Protein AF-Q9JIE6-F1 (afdb_monomer)

Solvent-accessible surface area (backbone atoms only — not comparable to full-atom values): 8053 Å² total; per-residue (Å²): 119,67,69,60,54,54,53,53,52,50,55,52,50,58,59,68,74,61,70,80,76,48,79,70,36,46,59,74,59,46,49,52,48,34,72,77,43,41,50,57,42,49,52,60,73,36,71,81,65,83,66,86,78,86,75,84,47,76,30,30,34,56,16,50,54,48,40,48,52,66,34,63,47,60,44,94,26,24,62,61,46,39,72,36,71,43,30,46,52,49,52,50,45,40,58,77,34,22,82,86,53,76,85,76,76,77,74,83,71,77,64,76,78,51,67,73,36,66,69,52,41,45,43,51,49,46,46,44,54,50,33,50,56,31,32,75,70,26,53,125

Foldseek 3Di:
DVVVVVVVVVVVVVVVVPQDFQPQFPLVQLLVLCVPPLLCQLCVLLVPPADDADDEDAALRRLLSVLLVLQCCADQQGNCRCVRPSNVSSVVSCVVGPPPDDPPDPPPPCPPNRHRDSVVSSNSSNNSSVSVVRSVVHYD

Nearest PDB structures (foldseek):
  4nn5-assembly1_A  TM=9.977E-01  e=1.583E-16  Mus musculus
  4nn7-assembly1_A  TM=1.005E+00  e=9.986E-16  Mus musculus
  4nn6-assembly1_A  TM=1.002E+00  e=5.210E-14  Mus musculus
  5j12-assembly1_A  TM=8.964E-01  e=1.052E-07  Homo sapiens
  5j13-assembly1_A  TM=9.019E-01  e=4.541E-07  Homo sapiens

Secondary structure (DSSP, 8-state):
-HHHHHHHHHHHHHHHS----GGGS-HHHHHHHIIIIIHHHHHHHHTT---------SSHHHHHHHHHHHHHS-BTTBTT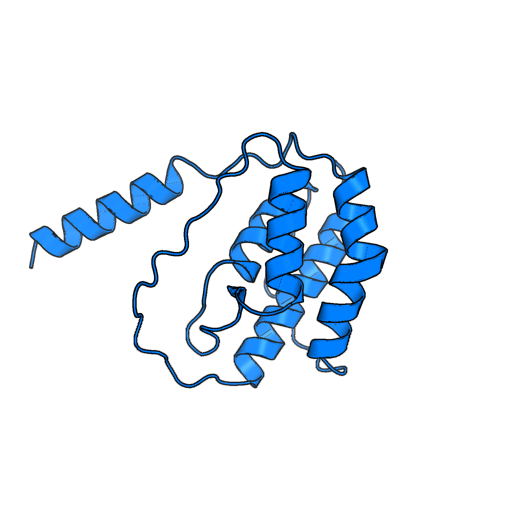GGGSHHHHHHHHHHHHHSTT-----------------HHHHHHHHHHHHHHHHHHHHS--

Mean predicted aligned error: 8.49 Å

Radius of gyration: 15.78 Å; Cα contacts (8 Å, |Δi|>4): 152; chains: 1; bounding box: 29×41×39 Å

Organism: Mus musculus (NCBI:txid10090)

pLDDT: mean 86.44, std 18.29, range [41.75, 98.62]

GO terms:
  GO:0005576 extracellular region (C, IDA)
  GO:0005125 cytokine activity (F, IDA)
  GO:0005515 protein binding (F, IPI)

InterPro domains:
  IPR029189 Thymic stromal lymphopoietin [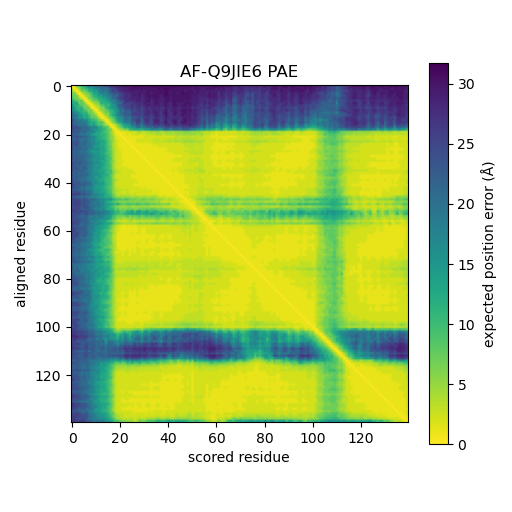PF15216] (20-137)
  IPR029189 Thymic stromal lymphopoietin [PTHR38003] (2-137)
  IPR038329 Thymic stromal lymphopoietin superfamily [G3DSA:1.20.1250.90] (20-140)

Sequence (140 aa):
MVLLRSLFILQVLVRMGLTYNFSNCNFTSITKIYCNIIFHDLTGDLKGAKFEQIEDCESKPACLLKIEYYTLNPIPGCPSLPDKTFARRTREALNDHCPGYPETERNDGTQEMAQEVQNICLNQTSQILRLWYSFMQSPE

Structure (mmCIF, N/CA/C/O backbone):
data_AF-Q9JIE6-F1
#
_entry.id   AF-Q9JIE6-F1
#
loop_
_atom_site.group_PDB
_atom_site.id
_atom_site.type_symbol
_atom_site.label_atom_id
_atom_site.label_alt_id
_atom_site.label_comp_id
_atom_site.label_asym_id
_atom_site.label_entity_id
_atom_site.label_seq_id
_atom_site.pdbx_PDB_ins_code
_atom_site.Cartn_x
_atom_site.Cartn_y
_atom_site.Cartn_z
_atom_site.occupancy
_atom_site.B_iso_or_equiv
_atom_site.auth_seq_id
_atom_site.auth_comp_id
_atom_site.auth_asym_id
_atom_site.auth_atom_id
_atom_site.pdbx_PDB_model_num
ATOM 1 N N . MET A 1 1 ? 1.111 -27.099 22.791 1.00 54.38 1 MET A N 1
ATOM 2 C CA . MET A 1 1 ? 1.263 -25.626 22.693 1.00 54.38 1 MET A CA 1
ATOM 3 C C . MET A 1 1 ? 2.547 -25.176 21.977 1.00 54.38 1 MET A C 1
ATOM 5 O O . MET A 1 1 ? 2.539 -24.106 21.387 1.00 54.38 1 MET A O 1
ATOM 9 N N . VAL A 1 2 ? 3.626 -25.976 21.955 1.00 57.25 2 VAL A N 1
ATOM 10 C CA . VAL A 1 2 ? 4.874 -25.647 21.224 1.00 57.25 2 VAL A CA 1
ATOM 11 C C . VAL A 1 2 ? 4.698 -25.688 19.695 1.00 57.25 2 VAL A C 1
ATOM 13 O O . VAL A 1 2 ? 5.171 -24.788 19.015 1.00 57.25 2 VAL A O 1
ATOM 16 N N . LEU A 1 3 ? 3.934 -26.655 19.169 1.00 55.34 3 LEU A N 1
ATOM 17 C CA . LEU A 1 3 ? 3.692 -26.833 17.724 1.00 55.34 3 LEU A CA 1
ATOM 18 C C . LEU A 1 3 ? 2.981 -25.645 17.047 1.00 55.34 3 LEU A C 1
ATOM 20 O O . LEU A 1 3 ? 3.301 -25.296 15.918 1.00 55.34 3 LEU A O 1
ATOM 24 N N . LEU A 1 4 ? 2.047 -24.988 17.742 1.00 56.25 4 LEU A N 1
ATOM 25 C CA . LEU A 1 4 ? 1.364 -23.793 17.227 1.00 56.25 4 LEU A CA 1
ATOM 26 C C . LEU A 1 4 ? 2.323 -22.602 17.115 1.00 56.25 4 LEU A C 1
ATOM 28 O O . LEU A 1 4 ? 2.260 -21.855 16.147 1.00 56.25 4 LEU A O 1
ATOM 32 N N . ARG A 1 5 ? 3.248 -22.449 18.072 1.00 55.03 5 ARG A N 1
ATOM 33 C CA . ARG A 1 5 ? 4.246 -21.370 18.045 1.00 55.03 5 ARG A CA 1
ATOM 34 C C . ARG A 1 5 ? 5.238 -21.546 16.896 1.00 55.03 5 ARG A C 1
ATOM 36 O O . ARG A 1 5 ? 5.560 -20.563 16.243 1.00 55.03 5 ARG A O 1
ATOM 43 N N . SER A 1 6 ? 5.681 -22.771 16.610 1.00 51.72 6 SER A N 1
ATOM 44 C CA . SER A 1 6 ? 6.569 -23.036 15.471 1.00 51.72 6 SER A CA 1
ATOM 45 C C . SER A 1 6 ? 5.875 -22.844 14.119 1.00 51.72 6 SER A C 1
ATOM 47 O O . SER A 1 6 ? 6.489 -22.287 13.213 1.00 51.72 6 SER A O 1
ATOM 49 N N . LEU A 1 7 ? 4.594 -23.213 13.990 1.00 56.47 7 LEU A N 1
ATOM 50 C CA . LEU A 1 7 ? 3.798 -22.941 12.783 1.00 56.47 7 LEU A CA 1
ATOM 51 C C . LEU A 1 7 ? 3.586 -21.434 12.550 1.00 56.47 7 LEU A C 1
ATOM 53 O O . LEU A 1 7 ? 3.730 -20.969 11.422 1.00 56.47 7 LEU A O 1
ATOM 57 N N . PHE A 1 8 ? 3.320 -20.662 13.610 1.00 54.41 8 PHE A N 1
ATOM 58 C CA . PHE A 1 8 ? 3.205 -19.200 13.533 1.00 54.41 8 PHE A CA 1
ATOM 59 C C . PHE A 1 8 ? 4.514 -18.535 13.090 1.00 54.41 8 PHE A C 1
ATOM 61 O O . PHE A 1 8 ? 4.497 -17.659 12.230 1.00 54.41 8 PHE A O 1
ATOM 68 N N . ILE A 1 9 ? 5.657 -18.973 13.628 1.00 51.50 9 ILE A N 1
ATOM 69 C CA . ILE A 1 9 ? 6.971 -18.440 13.239 1.00 51.50 9 ILE A CA 1
ATOM 70 C C . ILE A 1 9 ? 7.275 -18.763 11.768 1.00 51.50 9 ILE A C 1
ATOM 72 O O . ILE A 1 9 ? 7.778 -17.903 11.047 1.00 51.50 9 ILE A O 1
ATOM 76 N N . LEU A 1 10 ? 6.914 -19.960 11.290 1.00 44.31 10 LEU A N 1
ATOM 77 C CA . LEU A 1 10 ? 7.113 -20.343 9.891 1.00 44.31 10 LEU A CA 1
ATOM 78 C C . LEU A 1 10 ? 6.239 -19.512 8.934 1.00 44.31 10 LEU A C 1
ATOM 80 O O . LEU A 1 10 ? 6.729 -19.057 7.906 1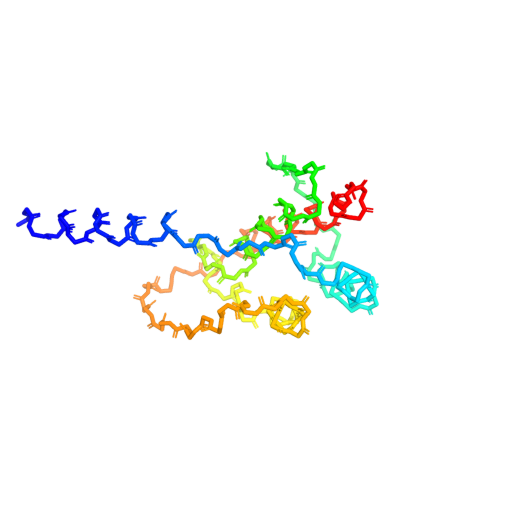.00 44.31 10 LEU A O 1
ATOM 84 N N . GLN A 1 11 ? 4.974 -19.251 9.284 1.00 49.94 11 GLN A N 1
ATOM 85 C CA . GLN A 1 11 ? 4.082 -18.410 8.472 1.00 49.94 11 GLN A CA 1
ATOM 86 C C . GLN A 1 11 ? 4.533 -16.943 8.416 1.00 49.94 11 GLN A C 1
ATOM 88 O O . GLN A 1 11 ? 4.425 -16.312 7.364 1.00 49.94 11 GLN A O 1
ATOM 93 N N . VAL A 1 12 ? 5.080 -16.405 9.512 1.00 49.84 12 VAL A N 1
ATOM 94 C CA . VAL A 1 12 ? 5.664 -15.051 9.536 1.00 49.84 12 VAL A CA 1
ATOM 95 C C . VAL A 1 12 ? 6.933 -14.983 8.676 1.00 49.84 12 VAL A C 1
ATOM 97 O O . VAL A 1 12 ? 7.097 -14.033 7.913 1.00 49.84 12 VAL A O 1
ATOM 100 N N . LEU A 1 13 ? 7.794 -16.006 8.722 1.00 41.75 13 LEU A N 1
ATOM 101 C CA . LEU A 1 13 ? 9.026 -16.055 7.922 1.00 41.75 13 LEU A CA 1
ATOM 102 C C . LEU A 1 13 ? 8.764 -16.234 6.419 1.00 41.75 13 LEU A C 1
ATOM 104 O O . LEU A 1 13 ? 9.436 -15.597 5.611 1.00 41.75 13 LEU A O 1
ATOM 108 N N . VAL A 1 14 ? 7.764 -17.031 6.027 1.00 44.34 14 VAL A N 1
ATOM 109 C CA . VAL A 1 14 ? 7.376 -17.184 4.609 1.00 44.34 14 VAL A CA 1
ATOM 110 C C . VAL A 1 14 ? 6.776 -15.886 4.055 1.00 44.34 14 VAL A C 1
ATOM 112 O O . VAL A 1 14 ? 7.055 -15.529 2.914 1.00 44.34 14 VAL A O 1
ATOM 115 N N . ARG A 1 15 ? 6.027 -15.128 4.871 1.00 48.38 15 ARG A N 1
ATOM 116 C CA . ARG A 1 15 ? 5.521 -13.797 4.487 1.00 48.38 15 ARG A CA 1
ATOM 117 C C . ARG A 1 15 ? 6.621 -12.734 4.394 1.00 48.38 15 ARG A C 1
ATOM 119 O O . ARG A 1 15 ? 6.511 -11.840 3.565 1.00 48.38 15 ARG A O 1
ATOM 126 N N . MET A 1 16 ? 7.682 -12.831 5.199 1.00 45.53 16 MET A N 1
ATOM 127 C CA . MET A 1 16 ? 8.829 -11.910 5.127 1.00 45.53 16 MET A CA 1
ATOM 128 C C . MET A 1 16 ? 9.802 -12.226 3.978 1.00 45.53 16 MET A C 1
ATOM 130 O O . MET A 1 16 ? 10.530 -11.338 3.550 1.00 45.53 16 MET A O 1
ATOM 134 N N . GLY A 1 17 ? 9.822 -13.461 3.466 1.00 44.78 17 GLY A N 1
ATOM 135 C CA . GLY A 1 17 ? 10.750 -13.892 2.411 1.00 44.78 17 GLY A CA 1
ATOM 136 C C . GLY A 1 17 ? 10.305 -13.618 0.970 1.00 44.78 17 GLY A C 1
ATOM 137 O O . GLY A 1 17 ? 11.087 -13.850 0.053 1.00 44.78 17 GLY A O 1
ATOM 138 N N . LEU A 1 18 ? 9.073 -13.149 0.752 1.00 53.91 18 LEU A N 1
ATOM 139 C CA . LEU A 1 18 ? 8.492 -12.923 -0.577 1.00 53.91 18 LEU A CA 1
ATOM 140 C C . LEU A 1 18 ? 7.669 -11.627 -0.614 1.00 53.91 18 LEU A C 1
ATOM 142 O O . LEU A 1 18 ? 6.533 -11.619 -1.087 1.00 53.91 18 LEU A O 1
ATOM 146 N N . THR A 1 19 ? 8.205 -10.515 -0.102 1.00 75.06 19 THR A N 1
ATOM 147 C CA . THR A 1 19 ? 7.595 -9.218 -0.415 1.00 75.06 19 THR A CA 1
ATOM 148 C C . THR A 1 19 ? 7.772 -8.965 -1.908 1.00 75.06 19 THR A C 1
ATOM 150 O O . THR A 1 19 ? 8.891 -8.888 -2.419 1.00 75.06 19 THR A O 1
ATOM 153 N N . TYR A 1 20 ? 6.656 -8.906 -2.632 1.00 88.06 20 TYR A N 1
ATOM 154 C CA . TYR A 1 20 ? 6.667 -8.622 -4.059 1.00 88.06 20 TYR A CA 1
ATOM 155 C C . TYR A 1 20 ? 7.389 -7.292 -4.332 1.00 88.06 20 TYR A C 1
ATOM 157 O O . TYR A 1 20 ? 7.191 -6.305 -3.619 1.00 88.06 20 TYR A O 1
ATOM 165 N N . ASN A 1 21 ? 8.243 -7.264 -5.357 1.00 92.81 21 ASN A N 1
ATOM 166 C CA . ASN A 1 21 ? 8.999 -6.072 -5.718 1.00 92.81 21 ASN A CA 1
ATOM 167 C C . ASN A 1 21 ? 8.208 -5.199 -6.706 1.00 92.81 21 ASN A C 1
ATOM 169 O O . ASN A 1 21 ? 8.104 -5.525 -7.888 1.00 92.81 21 ASN A O 1
ATOM 173 N N . PHE A 1 22 ? 7.733 -4.047 -6.232 1.00 95.81 22 PHE A N 1
ATOM 174 C CA . PHE A 1 22 ? 6.959 -3.087 -7.023 1.00 95.81 22 PHE A CA 1
ATOM 175 C C . PHE A 1 22 ? 7.802 -2.194 -7.953 1.00 95.81 22 PHE A C 1
ATOM 177 O O . PHE A 1 22 ? 7.237 -1.388 -8.688 1.00 95.81 22 PHE A O 1
ATOM 184 N N . SER A 1 23 ? 9.135 -2.313 -7.968 1.00 96.12 23 SER A N 1
ATOM 185 C CA . SER A 1 23 ? 10.005 -1.485 -8.824 1.00 96.12 23 SER A CA 1
ATOM 186 C C . SER A 1 23 ? 9.788 -1.689 -10.325 1.00 96.12 23 SER A C 1
ATOM 188 O O . SER A 1 23 ? 10.127 -0.808 -11.104 1.00 96.12 23 SER A O 1
ATOM 190 N N . ASN A 1 24 ? 9.218 -2.826 -10.734 1.00 95.56 24 ASN A N 1
ATOM 191 C CA . ASN A 1 24 ? 8.951 -3.136 -12.143 1.00 95.56 24 ASN A CA 1
ATOM 192 C C . ASN A 1 24 ? 7.528 -2.760 -12.590 1.00 95.56 24 ASN A C 1
ATOM 194 O O . ASN A 1 24 ? 7.136 -3.085 -13.712 1.00 95.56 24 ASN A O 1
ATOM 198 N N . CYS A 1 25 ? 6.730 -2.131 -11.723 1.00 97.81 25 CYS A N 1
ATOM 199 C CA . CYS A 1 25 ? 5.373 -1.737 -12.073 1.00 97.81 25 CYS A CA 1
ATOM 200 C C . CYS A 1 25 ? 5.356 -0.580 -13.083 1.00 97.81 25 CYS A C 1
ATOM 202 O O . CYS A 1 25 ? 6.193 0.319 -13.057 1.00 97.81 25 CYS A O 1
ATOM 204 N N . ASN A 1 26 ? 4.335 -0.539 -13.937 1.00 98.31 26 ASN A N 1
ATOM 205 C CA . ASN A 1 26 ? 4.071 0.593 -14.816 1.00 98.31 26 ASN A CA 1
ATOM 206 C C . ASN A 1 26 ? 3.373 1.719 -14.033 1.00 98.31 26 ASN A C 1
ATO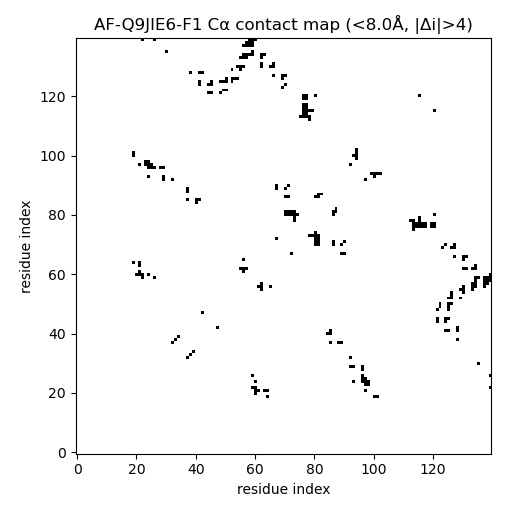M 208 O O . ASN A 1 26 ? 2.142 1.834 -14.027 1.00 98.31 26 ASN A O 1
ATOM 212 N N . PHE A 1 27 ? 4.170 2.568 -13.378 1.00 98.12 27 PHE A N 1
ATOM 213 C CA . PHE A 1 27 ? 3.665 3.657 -12.538 1.00 98.12 27 PHE A CA 1
ATOM 214 C C . PHE A 1 27 ? 2.779 4.641 -13.299 1.00 98.12 27 PHE A C 1
ATOM 216 O O . PHE A 1 27 ? 1.773 5.090 -12.759 1.00 98.12 27 PHE A O 1
ATOM 223 N N . THR A 1 28 ? 3.080 4.922 -14.570 1.00 98.19 28 THR A N 1
ATOM 224 C CA . THR A 1 28 ? 2.261 5.820 -15.400 1.00 98.19 28 THR A CA 1
ATOM 225 C C . THR A 1 28 ? 0.828 5.302 -15.557 1.00 98.19 28 THR A C 1
ATOM 227 O O . THR A 1 28 ? -0.126 6.081 -15.490 1.00 98.19 28 THR A O 1
ATOM 230 N N . SER A 1 29 ? 0.653 3.995 -15.763 1.00 98.38 29 SER A N 1
ATOM 231 C CA . SER A 1 29 ? -0.677 3.396 -15.941 1.00 98.38 29 SER A CA 1
ATOM 232 C C . SER A 1 29 ? -1.434 3.319 -14.615 1.00 98.38 29 SER A C 1
ATOM 234 O O . SER A 1 29 ? -2.590 3.737 -14.547 1.00 98.38 29 SER A O 1
ATOM 236 N N . ILE A 1 30 ? -0.747 2.930 -13.536 1.00 98.50 30 ILE A N 1
ATOM 237 C CA . ILE A 1 30 ? -1.303 2.941 -12.174 1.00 98.50 30 ILE A CA 1
ATOM 238 C C . ILE A 1 30 ? -1.741 4.356 -11.767 1.00 98.50 30 ILE A C 1
ATOM 240 O O . ILE A 1 30 ? -2.853 4.533 -11.275 1.00 98.50 30 ILE A O 1
ATOM 244 N N . THR A 1 31 ? -0.929 5.384 -12.035 1.00 98.50 31 THR A N 1
ATOM 245 C CA . THR A 1 31 ? -1.279 6.792 -11.787 1.00 98.50 31 THR A CA 1
ATOM 246 C C . THR A 1 31 ? -2.563 7.192 -12.512 1.00 98.50 31 THR A C 1
ATOM 248 O O . THR A 1 31 ? -3.429 7.827 -11.912 1.00 98.50 31 THR A O 1
ATOM 251 N N . LYS A 1 32 ? -2.731 6.806 -13.784 1.00 98.44 32 LYS A N 1
ATOM 252 C CA . LYS A 1 32 ? -3.959 7.110 -14.537 1.00 98.44 32 LYS A CA 1
ATOM 253 C C . LYS A 1 32 ? -5.184 6.446 -13.913 1.00 98.44 32 LYS A C 1
ATOM 255 O O . LYS A 1 32 ? -6.218 7.103 -13.803 1.00 98.44 32 LYS A O 1
ATOM 260 N N . ILE A 1 33 ? -5.080 5.185 -13.494 1.00 98.56 33 ILE A N 1
ATOM 261 C CA . ILE A 1 33 ? -6.182 4.477 -12.824 1.00 98.56 33 ILE A CA 1
ATOM 262 C C . ILE A 1 33 ? -6.501 5.137 -11.481 1.00 98.56 33 ILE A C 1
ATOM 264 O O . ILE A 1 33 ? -7.670 5.382 -11.175 1.00 98.56 33 ILE A O 1
ATOM 268 N N . TYR A 1 34 ? -5.475 5.487 -10.704 1.00 98.62 34 TYR A N 1
ATOM 269 C CA . TYR A 1 34 ? -5.661 6.173 -9.435 1.00 98.62 34 TYR A CA 1
ATOM 270 C C . TYR A 1 34 ? -6.411 7.496 -9.610 1.00 98.62 34 TYR A C 1
ATOM 272 O O . TYR A 1 34 ? -7.479 7.673 -9.025 1.00 98.62 34 TYR A O 1
ATOM 280 N N . CYS A 1 35 ? -5.895 8.397 -10.45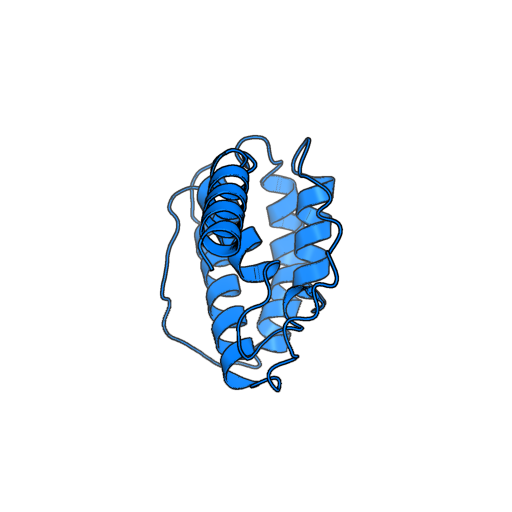1 1.00 98.38 35 CYS A N 1
ATOM 281 C CA . CYS A 1 35 ? -6.456 9.735 -10.620 1.00 98.38 35 CYS A CA 1
ATOM 282 C C . CYS A 1 35 ? -7.891 9.723 -11.158 1.00 98.38 35 CYS A C 1
ATOM 284 O O . CYS A 1 35 ? -8.692 10.550 -10.736 1.00 98.38 35 CYS A O 1
ATOM 286 N N . ASN A 1 36 ? -8.213 8.813 -12.083 1.00 98.19 36 ASN A N 1
ATOM 287 C CA . ASN A 1 36 ? -9.518 8.805 -12.748 1.00 98.19 36 ASN A CA 1
ATOM 288 C C . ASN A 1 36 ? -10.568 7.936 -12.042 1.00 98.19 36 ASN A C 1
ATOM 290 O O . ASN A 1 36 ? -11.753 8.080 -12.335 1.00 98.19 36 ASN A O 1
ATOM 294 N N . ILE A 1 37 ? -10.163 7.008 -11.167 1.00 98.31 37 ILE A N 1
ATOM 295 C CA . ILE A 1 37 ? -11.073 6.000 -10.605 1.00 98.31 37 ILE A CA 1
ATOM 296 C C . ILE A 1 37 ? -10.896 5.877 -9.088 1.00 98.31 37 ILE A C 1
ATOM 298 O O . ILE A 1 37 ? -11.778 6.291 -8.336 1.00 98.31 37 ILE A O 1
ATOM 302 N N . ILE A 1 38 ? -9.764 5.337 -8.622 1.00 98.62 38 ILE A N 1
ATOM 303 C CA . ILE A 1 38 ? -9.580 4.957 -7.204 1.00 98.62 38 ILE A CA 1
ATOM 304 C C . ILE A 1 38 ? -9.669 6.182 -6.279 1.00 98.62 38 ILE A C 1
ATOM 306 O O . ILE A 1 38 ? -10.244 6.099 -5.195 1.00 98.62 38 ILE A O 1
ATOM 310 N N . PHE A 1 39 ? -9.163 7.339 -6.715 1.00 98.50 39 PHE A N 1
ATOM 311 C CA . PHE A 1 39 ? -9.269 8.600 -5.978 1.00 98.50 39 PHE A CA 1
ATOM 312 C C . PHE A 1 39 ? -10.726 8.975 -5.659 1.00 98.50 39 PHE A C 1
ATOM 314 O O . PHE A 1 39 ? -11.043 9.384 -4.537 1.00 98.50 39 PHE A O 1
ATOM 321 N N . HIS A 1 40 ? -11.628 8.816 -6.630 1.00 98.31 40 HIS A N 1
ATOM 322 C CA . HIS A 1 40 ? -13.039 9.151 -6.457 1.00 98.31 40 HIS A CA 1
ATOM 323 C C . HIS A 1 40 ? -13.752 8.173 -5.524 1.00 98.31 40 HIS A C 1
ATOM 325 O O . HIS A 1 40 ? -14.570 8.606 -4.715 1.00 98.31 40 HIS A O 1
ATOM 331 N N . ASP A 1 41 ? -13.396 6.887 -5.563 1.00 98.38 41 ASP A N 1
ATOM 332 C CA . ASP A 1 41 ? -13.937 5.908 -4.617 1.00 98.38 41 ASP A CA 1
ATOM 333 C C . ASP A 1 41 ? -13.494 6.213 -3.179 1.00 98.38 41 ASP A C 1
ATOM 335 O O . ASP A 1 41 ? -14.326 6.285 -2.279 1.00 98.38 41 ASP A O 1
ATOM 339 N N . LEU A 1 42 ? -12.194 6.456 -2.961 1.00 98.50 42 LEU A N 1
ATOM 340 C CA . LEU A 1 42 ? -11.643 6.751 -1.632 1.00 98.50 42 LEU A CA 1
ATOM 341 C C . LEU A 1 42 ? -12.264 8.015 -1.026 1.00 98.50 42 LEU A C 1
ATOM 343 O O . LEU A 1 42 ? -12.658 8.035 0.141 1.00 98.50 42 LEU A O 1
ATOM 347 N N . THR A 1 43 ? -12.358 9.088 -1.813 1.00 97.88 43 THR A N 1
ATOM 348 C CA . THR A 1 43 ? -12.956 10.350 -1.351 1.00 97.88 43 THR A CA 1
ATOM 349 C C . THR A 1 43 ? -14.468 10.231 -1.145 1.00 97.88 43 THR A C 1
ATOM 351 O O . THR A 1 43 ? -14.995 10.803 -0.185 1.00 97.88 43 THR A O 1
ATOM 354 N N . GLY A 1 44 ? -15.151 9.450 -1.987 1.00 97.88 44 GLY A N 1
ATOM 355 C CA . GLY A 1 44 ? -16.566 9.112 -1.850 1.00 97.88 44 GLY A CA 1
ATOM 356 C C . GLY A 1 44 ? -16.874 8.321 -0.577 1.00 97.88 44 GLY A C 1
ATOM 357 O O . GLY A 1 44 ? -17.830 8.654 0.125 1.00 97.88 44 GLY A O 1
ATOM 358 N N . ASP A 1 45 ? -16.036 7.341 -0.234 1.00 96.88 45 ASP A N 1
ATOM 359 C CA . ASP A 1 45 ? -16.164 6.545 0.992 1.00 96.88 45 ASP A CA 1
ATOM 360 C C . ASP A 1 45 ? -15.892 7.383 2.248 1.00 96.88 45 ASP A C 1
ATOM 362 O O . ASP A 1 45 ? -16.601 7.259 3.250 1.00 96.88 45 ASP A O 1
ATOM 366 N N . LEU A 1 46 ? -14.902 8.282 2.192 1.00 97.75 46 LEU A N 1
ATOM 367 C CA . LEU A 1 46 ? -14.542 9.136 3.325 1.00 97.75 46 LEU A CA 1
ATOM 368 C C . LEU A 1 46 ? -15.594 10.198 3.646 1.00 97.75 46 LEU A C 1
ATOM 370 O O . LEU A 1 46 ? -15.698 10.601 4.804 1.00 97.75 46 LEU A O 1
ATOM 374 N N . LYS A 1 47 ? -16.350 10.694 2.656 1.00 96.50 47 LYS A N 1
ATOM 375 C CA . LYS A 1 47 ? -17.366 11.758 2.832 1.00 96.50 47 LYS A CA 1
ATOM 376 C C . LYS A 1 47 ? -16.862 12.967 3.640 1.00 96.50 47 LYS A C 1
ATOM 378 O O . LYS A 1 47 ? -17.603 13.574 4.408 1.00 96.50 47 LYS A O 1
ATOM 383 N N . GLY A 1 48 ? -15.583 13.308 3.485 1.00 94.12 48 GLY A N 1
ATOM 384 C CA . GLY A 1 48 ? -14.935 14.416 4.193 1.00 94.12 48 GLY A CA 1
ATOM 385 C C . GLY A 1 48 ? -14.416 14.101 5.602 1.00 94.12 48 GLY A C 1
ATOM 386 O O . GLY A 1 48 ? -13.844 14.997 6.225 1.00 94.12 48 GLY A O 1
ATOM 387 N N . ALA A 1 49 ? -14.556 12.867 6.100 1.00 95.75 49 ALA A N 1
ATOM 388 C CA . ALA A 1 49 ? -13.909 12.431 7.335 1.00 95.75 49 ALA A CA 1
ATOM 389 C C . ALA A 1 49 ? -12.379 12.557 7.218 1.00 95.75 49 ALA A C 1
ATOM 391 O O . ALA A 1 49 ? -11.792 12.246 6.180 1.00 95.75 49 ALA A O 1
ATOM 392 N N . LYS A 1 50 ? -11.731 13.032 8.287 1.00 90.81 50 LYS A N 1
ATOM 393 C CA . LYS A 1 50 ? -10.284 13.271 8.336 1.00 90.81 50 LYS A CA 1
ATOM 394 C C . LYS A 1 50 ? -9.684 12.603 9.562 1.00 90.81 50 LYS A C 1
ATOM 396 O O . LYS A 1 50 ? -10.222 12.731 10.656 1.00 90.81 50 LYS A O 1
ATOM 401 N N . PHE A 1 51 ? -8.539 11.965 9.357 1.00 96.38 51 PHE A N 1
ATOM 402 C CA . PHE A 1 51 ? -7.747 11.315 10.395 1.00 96.38 51 PHE A CA 1
ATOM 403 C C . PHE A 1 51 ? -6.291 11.783 10.291 1.00 96.38 51 PHE A C 1
ATOM 405 O O . PHE A 1 51 ? -5.868 12.297 9.249 1.00 96.38 51 PHE A O 1
ATOM 412 N N . GLU A 1 52 ? -5.529 11.661 11.374 1.00 96.31 52 GLU A N 1
ATOM 413 C CA . GLU A 1 52 ? -4.086 11.921 11.356 1.00 96.31 52 GLU A CA 1
ATOM 414 C C . GLU A 1 52 ? -3.361 10.818 10.577 1.00 96.31 52 GLU A C 1
ATOM 416 O O . GLU A 1 52 ? -3.769 9.659 10.626 1.00 96.31 52 GLU A O 1
ATOM 421 N N . GLN A 1 53 ? -2.314 11.176 9.826 1.00 96.00 53 GLN A N 1
ATOM 422 C CA . GLN A 1 53 ? -1.537 10.187 9.074 1.00 96.00 53 GLN A CA 1
ATOM 423 C C . GLN A 1 53 ? -0.545 9.508 10.003 1.00 96.00 53 GLN A C 1
ATOM 425 O O . GLN A 1 53 ? 0.152 10.189 10.749 1.00 96.00 53 GLN A O 1
ATOM 430 N N . ILE A 1 54 ? -0.462 8.186 9.910 1.00 93.88 54 ILE A N 1
ATOM 431 C CA . ILE A 1 54 ? 0.451 7.378 10.719 1.00 93.88 54 ILE A CA 1
ATOM 432 C C . ILE A 1 54 ? 1.787 7.187 9.996 1.00 93.88 54 ILE A C 1
ATOM 434 O O . ILE A 1 54 ? 2.843 7.315 10.609 1.00 93.88 54 ILE A O 1
ATOM 438 N N . GLU A 1 55 ? 1.751 6.891 8.696 1.00 92.88 55 GLU A N 1
ATOM 439 C CA . GLU A 1 55 ? 2.942 6.550 7.912 1.00 92.88 55 GLU A CA 1
ATOM 440 C C . GLU A 1 55 ? 3.048 7.343 6.609 1.00 92.88 55 GLU A C 1
ATOM 442 O O . GLU A 1 55 ? 2.042 7.665 5.985 1.00 92.88 55 GLU A O 1
ATOM 447 N N . ASP A 1 56 ? 4.275 7.571 6.151 1.00 94.00 56 ASP A N 1
ATOM 448 C CA . ASP A 1 56 ? 4.574 8.109 4.820 1.00 94.00 56 ASP A CA 1
ATOM 449 C C . ASP A 1 56 ? 5.444 7.120 4.016 1.00 94.00 56 ASP A C 1
ATOM 451 O O . ASP A 1 56 ? 5.847 6.068 4.530 1.00 94.00 56 ASP A O 1
ATOM 455 N N . CYS A 1 57 ? 5.722 7.421 2.751 1.00 96.06 57 CYS A N 1
ATOM 456 C CA . CYS A 1 57 ? 6.584 6.641 1.867 1.00 96.06 57 CYS A CA 1
ATOM 457 C C . CYS A 1 57 ? 7.353 7.553 0.897 1.00 96.06 57 CYS A C 1
ATOM 459 O O . CYS A 1 57 ? 6.844 8.568 0.434 1.00 96.06 57 CYS A O 1
ATOM 461 N N . GLU A 1 58 ? 8.599 7.185 0.590 1.00 95.06 58 GLU A N 1
ATOM 462 C CA . GLU A 1 58 ? 9.553 8.088 -0.079 1.00 95.06 58 GLU A CA 1
ATOM 463 C C . GLU A 1 58 ? 9.827 7.741 -1.551 1.00 95.06 58 GLU A C 1
ATOM 465 O O . GLU A 1 58 ? 10.405 8.548 -2.271 1.00 95.06 58 GLU A O 1
ATOM 470 N N . SER A 1 59 ? 9.401 6.569 -2.028 1.00 97.50 59 SER A N 1
ATOM 471 C CA . SER A 1 59 ? 9.544 6.134 -3.425 1.00 97.50 59 SER A CA 1
ATOM 472 C C . SER A 1 59 ? 8.265 5.462 -3.913 1.00 97.50 59 SER A C 1
ATOM 474 O O . SER A 1 59 ?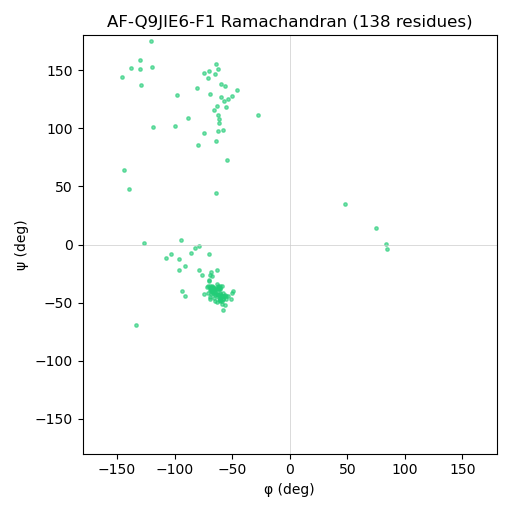 7.538 4.857 -3.118 1.00 97.50 59 SER A O 1
ATOM 476 N N . LYS A 1 60 ? 7.981 5.519 -5.220 1.00 97.88 60 LYS A N 1
ATOM 477 C CA . LYS A 1 60 ? 6.792 4.866 -5.792 1.00 97.88 60 LYS A CA 1
ATOM 478 C C . LYS A 1 60 ? 6.687 3.373 -5.451 1.00 97.88 60 LYS A C 1
ATOM 480 O O . LYS A 1 60 ? 5.601 2.965 -5.032 1.00 97.88 60 LYS A O 1
ATOM 485 N N . PRO A 1 61 ? 7.763 2.562 -5.526 1.00 97.31 61 PRO A N 1
ATOM 486 C CA . PRO A 1 61 ? 7.705 1.159 -5.118 1.00 97.31 61 PRO A CA 1
ATOM 487 C C . PRO A 1 61 ? 7.361 0.988 -3.633 1.00 97.31 61 PRO A C 1
ATOM 489 O O . PRO A 1 61 ? 6.523 0.158 -3.282 1.00 97.31 61 PRO A O 1
ATOM 492 N N . ALA A 1 62 ? 7.975 1.792 -2.755 1.00 96.56 62 ALA A N 1
ATOM 493 C CA . ALA A 1 62 ? 7.719 1.725 -1.317 1.00 96.56 62 ALA A CA 1
ATOM 494 C C . ALA A 1 62 ? 6.282 2.146 -0.979 1.00 96.56 62 ALA A C 1
ATOM 496 O O . ALA A 1 62 ? 5.647 1.551 -0.108 1.00 96.56 62 ALA A O 1
ATOM 497 N N . CYS A 1 63 ? 5.750 3.139 -1.692 1.00 97.88 63 CYS A N 1
ATOM 498 C CA . CYS A 1 63 ? 4.363 3.547 -1.552 1.00 97.88 63 CYS A CA 1
ATOM 499 C C . CYS A 1 63 ? 3.394 2.458 -2.002 1.00 97.88 63 CYS A C 1
ATOM 501 O O . CYS A 1 63 ? 2.456 2.168 -1.264 1.00 97.88 63 CYS A O 1
ATOM 503 N N . LEU A 1 64 ? 3.621 1.815 -3.155 1.00 97.38 64 LEU A N 1
ATOM 504 C CA . LEU A 1 64 ? 2.762 0.715 -3.605 1.00 97.38 64 LEU A CA 1
ATOM 505 C C . LEU A 1 64 ? 2.776 -0.463 -2.631 1.00 97.38 64 LEU A C 1
ATOM 507 O O . LEU A 1 64 ? 1.713 -1.007 -2.353 1.00 97.38 64 LEU A O 1
ATOM 511 N N . LEU A 1 65 ? 3.930 -0.791 -2.042 1.00 95.31 65 LEU A N 1
ATOM 512 C CA . LEU A 1 65 ? 4.016 -1.814 -0.999 1.00 95.31 65 LEU A CA 1
ATOM 513 C C . LEU A 1 65 ? 3.114 -1.483 0.198 1.00 95.31 65 LEU A C 1
ATOM 515 O O . LEU A 1 65 ? 2.361 -2.340 0.659 1.00 95.31 65 LEU A O 1
ATOM 519 N N . LYS A 1 66 ? 3.150 -0.239 0.695 1.00 96.56 66 LYS A N 1
ATOM 520 C CA . LYS A 1 66 ? 2.281 0.177 1.807 1.00 96.56 66 LYS A CA 1
ATOM 521 C C . LYS A 1 66 ? 0.812 0.237 1.393 1.00 96.56 66 LYS A C 1
ATOM 523 O O . LYS A 1 66 ? -0.038 -0.224 2.145 1.00 96.56 66 LYS A O 1
ATOM 528 N N . ILE A 1 67 ? 0.498 0.769 0.212 1.00 97.75 67 ILE A N 1
ATOM 529 C CA . ILE A 1 67 ? -0.874 0.833 -0.312 1.00 97.75 67 ILE A CA 1
ATOM 530 C C . ILE A 1 67 ? -1.466 -0.569 -0.413 1.00 97.75 67 ILE A C 1
ATOM 532 O O . ILE A 1 67 ? -2.575 -0.785 0.069 1.00 97.75 67 ILE A O 1
ATOM 536 N N . GLU A 1 68 ? -0.735 -1.515 -0.997 1.00 96.06 68 GLU A N 1
ATOM 537 C CA . GLU A 1 68 ? -1.145 -2.912 -1.112 1.00 96.06 68 GLU A CA 1
ATOM 538 C C . GLU A 1 68 ? -1.441 -3.498 0.268 1.00 96.06 68 GLU A C 1
ATOM 540 O O . GLU A 1 68 ? -2.562 -3.953 0.515 1.00 96.06 68 GLU A O 1
ATOM 545 N N . TYR A 1 69 ? -0.497 -3.351 1.202 1.00 94.69 69 TYR A N 1
ATOM 546 C CA . TYR A 1 69 ? -0.636 -3.896 2.544 1.00 94.69 69 TYR A CA 1
ATOM 547 C C . TYR A 1 69 ? -1.856 -3.321 3.272 1.00 94.69 69 TYR A C 1
ATOM 549 O O . TYR A 1 69 ? -2.668 -4.077 3.810 1.00 94.69 69 TYR A O 1
ATOM 557 N N . TYR A 1 70 ? -2.010 -1.994 3.255 1.00 96.25 70 TYR A N 1
ATOM 558 C CA . TYR A 1 70 ? -3.097 -1.288 3.932 1.00 96.25 70 TYR A CA 1
ATOM 559 C C . TYR A 1 70 ? -4.465 -1.538 3.292 1.00 96.25 70 TYR A C 1
ATOM 561 O O . TYR A 1 70 ? -5.472 -1.412 3.985 1.00 96.25 70 TYR A O 1
ATOM 569 N N . THR A 1 71 ? -4.511 -1.859 1.996 1.00 97.06 71 THR A N 1
ATOM 570 C CA . THR A 1 71 ? -5.753 -2.006 1.224 1.00 97.06 71 THR A CA 1
ATOM 571 C C . THR A 1 71 ? -6.251 -3.448 1.185 1.00 97.06 71 THR A C 1
ATOM 573 O O . THR A 1 71 ? -7.457 -3.683 1.255 1.00 97.06 71 THR A O 1
ATOM 576 N N . LEU A 1 72 ? -5.343 -4.417 1.040 1.00 94.69 72 LEU A N 1
ATOM 577 C CA . LEU A 1 72 ? -5.695 -5.802 0.721 1.00 94.69 72 LEU A CA 1
ATOM 578 C C . LEU A 1 72 ? -5.625 -6.754 1.915 1.00 94.69 72 LEU A C 1
ATOM 580 O O . LEU A 1 72 ? -6.107 -7.881 1.807 1.00 94.69 72 LEU A O 1
ATOM 584 N N . ASN A 1 73 ? -5.110 -6.305 3.062 1.00 91.38 73 ASN A N 1
ATOM 585 C CA . ASN A 1 73 ? -5.176 -7.072 4.301 1.00 91.38 73 ASN A CA 1
ATOM 586 C C . ASN A 1 73 ? -6.352 -6.591 5.168 1.00 91.38 73 ASN A C 1
ATOM 588 O O . ASN A 1 73 ? -6.464 -5.393 5.439 1.00 91.38 73 ASN A O 1
ATOM 592 N N . PRO A 1 74 ? -7.230 -7.500 5.631 1.00 91.75 74 PRO A N 1
ATOM 593 C CA . PRO A 1 74 ? -8.265 -7.139 6.588 1.00 91.75 74 PRO A CA 1
ATOM 594 C C . PRO A 1 74 ? -7.630 -6.712 7.917 1.00 91.75 74 PRO A C 1
ATOM 596 O O . PRO A 1 74 ? -6.601 -7.249 8.333 1.00 91.75 74 PRO A O 1
ATOM 599 N N . ILE A 1 75 ? -8.273 -5.770 8.607 1.00 91.06 75 ILE A N 1
ATOM 600 C CA . ILE A 1 75 ? -7.847 -5.301 9.932 1.00 91.06 75 ILE A CA 1
ATOM 601 C C . ILE A 1 75 ? -8.944 -5.555 10.976 1.00 91.06 75 ILE A C 1
ATOM 603 O O . ILE A 1 75 ? -10.131 -5.563 10.625 1.00 91.06 75 ILE A O 1
ATOM 607 N N . PRO A 1 76 ? -8.599 -5.719 12.268 1.00 90.88 76 PRO A N 1
ATOM 608 C CA . PRO A 1 76 ? -9.593 -5.789 13.335 1.00 90.88 76 PRO A CA 1
ATOM 609 C C . PRO A 1 76 ? -10.533 -4.576 13.304 1.00 90.88 76 PRO A C 1
ATOM 611 O O . PRO A 1 76 ? -10.082 -3.434 13.322 1.00 90.88 76 PRO A O 1
ATOM 614 N N . GLY A 1 77 ? -11.842 -4.827 13.236 1.00 92.38 77 GLY A N 1
ATOM 615 C CA . GLY A 1 77 ? -12.869 -3.786 13.124 1.00 92.38 77 GLY A CA 1
ATOM 616 C C . GLY A 1 77 ? -13.153 -3.289 11.702 1.00 92.38 77 GLY A C 1
ATOM 617 O O . GLY A 1 77 ? -14.081 -2.507 11.526 1.00 92.38 77 GLY A O 1
ATOM 618 N N . CYS A 1 78 ? -12.423 -3.749 10.681 1.00 94.25 78 CYS A N 1
ATOM 619 C CA . CYS A 1 78 ? -12.783 -3.542 9.275 1.00 94.25 78 CYS A CA 1
ATOM 620 C C . CYS A 1 78 ? -12.426 -4.769 8.405 1.00 94.25 78 CYS A C 1
ATOM 622 O O . CYS A 1 78 ? -11.574 -4.679 7.516 1.00 94.25 78 CYS A O 1
ATOM 624 N N . PRO A 1 79 ? -13.051 -5.939 8.643 1.00 92.31 79 PRO A N 1
ATOM 625 C CA . PRO A 1 79 ? -12.725 -7.165 7.909 1.00 92.31 79 PRO A CA 1
ATOM 626 C C . PRO A 1 79 ? -13.127 -7.112 6.425 1.00 92.31 79 PRO A C 1
ATOM 628 O O . PRO A 1 79 ? -12.545 -7.821 5.609 1.00 92.31 79 PRO A O 1
ATOM 631 N N . SER A 1 80 ? -14.095 -6.263 6.060 1.00 93.62 80 SER A N 1
ATOM 632 C CA . SER A 1 80 ? -14.585 -6.100 4.683 1.00 93.62 80 SER A CA 1
ATOM 633 C C . SER A 1 80 ? -13.723 -5.174 3.816 1.00 93.62 80 SER A C 1
ATOM 635 O O . SER A 1 80 ? -14.026 -4.986 2.638 1.00 93.62 80 SER A O 1
ATOM 637 N N . LEU A 1 81 ? -12.664 -4.563 4.366 1.00 94.75 81 LEU A N 1
ATOM 638 C CA . LEU A 1 81 ? -11.843 -3.581 3.648 1.00 94.75 81 LEU A CA 1
ATOM 639 C C . LEU A 1 81 ? -11.365 -4.078 2.267 1.00 94.75 81 LEU A C 1
ATOM 641 O O . LEU A 1 81 ? -11.586 -3.351 1.297 1.00 94.75 81 LEU A O 1
ATOM 645 N N . PRO A 1 82 ? -10.825 -5.310 2.117 1.00 94.81 82 PRO A N 1
ATOM 646 C CA . PRO A 1 82 ? -10.336 -5.800 0.822 1.00 94.81 82 PRO A CA 1
ATOM 647 C C . PRO A 1 82 ? -11.442 -6.084 -0.211 1.00 94.81 82 PRO A C 1
ATOM 649 O O . PRO A 1 82 ? -11.130 -6.378 -1.373 1.00 94.81 82 PRO A O 1
ATOM 652 N N . ASP A 1 83 ? -12.712 -6.032 0.211 1.00 94.44 83 ASP A N 1
ATOM 653 C CA . ASP A 1 83 ? -13.905 -6.213 -0.626 1.00 94.44 83 ASP A CA 1
ATOM 654 C C . ASP A 1 83 ? -14.511 -4.891 -1.103 1.00 94.44 83 ASP A C 1
ATOM 656 O O . ASP A 1 83 ? -15.355 -4.900 -2.004 1.00 94.44 83 ASP A O 1
ATOM 660 N N . LYS A 1 84 ? -14.086 -3.752 -0.536 1.00 96.44 84 LYS A N 1
ATOM 661 C CA . LYS A 1 84 ? -14.551 -2.429 -0.967 1.00 96.44 84 LYS A CA 1
ATOM 662 C C . LYS A 1 84 ? -14.148 -2.163 -2.421 1.00 96.44 84 LYS A C 1
ATOM 664 O O . LYS A 1 84 ? -13.131 -2.660 -2.910 1.00 96.44 84 LYS A O 1
ATOM 669 N N . THR A 1 85 ? -14.939 -1.350 -3.121 1.00 97.69 85 THR A N 1
ATOM 670 C CA . THR A 1 85 ? -14.756 -1.065 -4.555 1.00 97.69 85 THR A CA 1
ATOM 671 C C . THR A 1 85 ? -13.356 -0.541 -4.873 1.00 97.69 85 THR A C 1
ATOM 673 O O . THR A 1 85 ? -12.706 -1.069 -5.776 1.00 97.69 85 THR A O 1
ATOM 676 N N . PHE A 1 86 ? -12.855 0.425 -4.091 1.00 98.25 86 PHE A N 1
ATOM 677 C CA . PHE A 1 86 ? -11.502 0.955 -4.278 1.00 98.25 86 PHE A CA 1
ATOM 678 C C . PHE A 1 86 ? -10.435 -0.130 -4.088 1.00 98.25 86 PHE A C 1
ATOM 680 O O . PHE A 1 86 ? -9.450 -0.148 -4.814 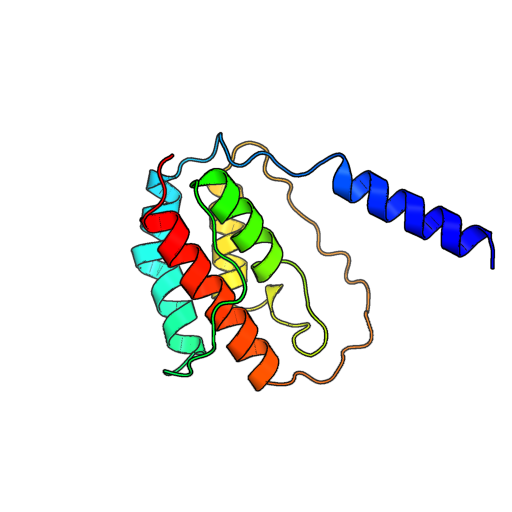1.00 98.25 86 PHE A O 1
ATOM 687 N N . ALA A 1 87 ? -10.633 -1.063 -3.150 1.00 97.75 87 ALA A N 1
ATOM 688 C CA . ALA A 1 87 ? -9.668 -2.115 -2.854 1.00 97.75 87 ALA A CA 1
ATOM 689 C C . ALA A 1 87 ? -9.596 -3.152 -3.978 1.00 97.75 87 ALA A C 1
ATOM 691 O O . ALA A 1 87 ? -8.508 -3.547 -4.395 1.00 97.75 87 ALA A O 1
ATOM 692 N N . ARG A 1 88 ? -10.752 -3.536 -4.531 1.00 96.94 88 ARG A N 1
ATOM 693 C CA . ARG A 1 88 ? -10.829 -4.404 -5.714 1.00 96.94 88 ARG A CA 1
ATOM 694 C C . ARG A 1 88 ? -10.145 -3.776 -6.927 1.00 96.94 88 ARG A C 1
ATOM 696 O O . ARG A 1 88 ? -9.360 -4.453 -7.579 1.00 96.94 88 ARG A O 1
ATOM 703 N N . ARG A 1 89 ? -10.381 -2.485 -7.171 1.00 97.94 89 ARG A N 1
ATOM 704 C CA . ARG A 1 89 ? -9.747 -1.731 -8.265 1.00 97.94 89 ARG A CA 1
ATOM 705 C C . ARG A 1 89 ? -8.247 -1.542 -8.061 1.00 97.94 89 ARG A C 1
ATOM 707 O O . ARG A 1 89 ? -7.496 -1.623 -9.024 1.00 97.94 89 ARG A O 1
ATOM 714 N N . THR A 1 90 ? -7.793 -1.346 -6.822 1.00 97.81 90 THR A N 1
ATOM 715 C CA . THR A 1 90 ? -6.360 -1.360 -6.496 1.00 97.81 90 THR A CA 1
ATOM 716 C C . THR A 1 90 ? -5.745 -2.716 -6.833 1.00 97.81 90 THR A C 1
ATOM 718 O O . THR A 1 90 ? -4.724 -2.754 -7.507 1.00 97.81 90 THR A O 1
ATOM 721 N N . ARG A 1 91 ? -6.372 -3.830 -6.424 1.00 96.25 91 ARG A N 1
ATOM 722 C CA . ARG A 1 91 ? -5.890 -5.186 -6.745 1.00 96.25 91 ARG A CA 1
ATOM 723 C C . ARG A 1 91 ? -5.787 -5.412 -8.255 1.00 96.25 91 ARG A C 1
ATOM 725 O O . ARG A 1 91 ? -4.764 -5.891 -8.723 1.00 96.25 91 ARG A O 1
ATOM 732 N N . GLU A 1 92 ? -6.826 -5.041 -8.998 1.00 96.75 92 GLU A N 1
ATOM 733 C CA . GLU A 1 92 ? -6.868 -5.139 -10.463 1.00 96.75 92 GLU A CA 1
ATOM 734 C C . GLU A 1 92 ? -5.754 -4.305 -11.116 1.00 96.75 92 GLU A C 1
ATOM 736 O O . GLU A 1 92 ? -4.980 -4.830 -11.908 1.00 96.75 92 GLU A O 1
ATOM 741 N N . ALA A 1 93 ? -5.570 -3.051 -10.689 1.00 97.81 93 ALA A N 1
ATOM 742 C CA . ALA A 1 93 ? -4.497 -2.194 -11.193 1.00 97.81 93 ALA A CA 1
ATOM 743 C C . ALA A 1 93 ? -3.093 -2.764 -10.926 1.00 97.81 93 ALA A C 1
ATOM 745 O O . ALA A 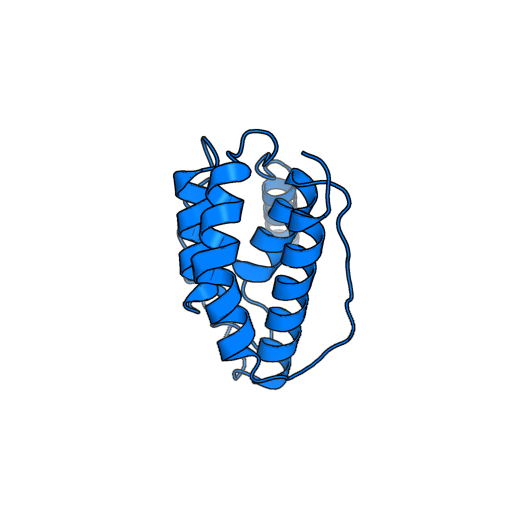1 93 ? -2.203 -2.611 -11.761 1.00 97.81 93 ALA A O 1
ATOM 746 N N . LEU A 1 94 ? -2.879 -3.405 -9.770 1.00 97.06 94 LEU A N 1
ATOM 747 C CA . LEU A 1 94 ? -1.616 -4.079 -9.462 1.00 97.06 94 LEU A CA 1
ATOM 748 C C . LEU A 1 94 ? -1.431 -5.327 -10.336 1.00 97.06 94 LEU A C 1
ATOM 750 O O . LEU A 1 94 ? -0.378 -5.464 -10.949 1.00 97.06 94 LEU A O 1
ATOM 754 N N . ASN A 1 95 ? -2.445 -6.186 -10.470 1.00 95.44 95 ASN A N 1
ATOM 755 C CA . ASN A 1 95 ? -2.395 -7.357 -11.357 1.00 95.44 95 ASN A CA 1
ATOM 756 C C . ASN A 1 95 ? -2.052 -6.969 -12.810 1.00 95.44 95 ASN A C 1
ATOM 758 O O . ASN A 1 95 ? -1.192 -7.593 -13.430 1.00 95.44 95 ASN A O 1
ATOM 762 N N . ASP A 1 96 ? -2.673 -5.910 -13.333 1.00 97.25 96 ASP A N 1
ATOM 763 C CA . ASP A 1 96 ? -2.525 -5.500 -14.735 1.00 97.25 96 ASP A CA 1
ATOM 764 C C . ASP A 1 96 ? -1.198 -4.788 -15.034 1.00 97.25 96 ASP A C 1
ATOM 766 O O . ASP A 1 96 ? -0.739 -4.751 -16.183 1.00 97.25 96 ASP A O 1
ATOM 770 N N . HIS A 1 97 ? -0.592 -4.150 -14.030 1.00 97.94 97 HIS A N 1
ATOM 771 C CA . HIS A 1 97 ? 0.529 -3.229 -14.237 1.00 97.94 97 HIS A CA 1
ATOM 772 C C . HIS A 1 97 ? 1.769 -3.531 -13.408 1.00 97.94 97 HIS A C 1
ATOM 774 O O . HIS A 1 97 ? 2.756 -2.810 -13.545 1.00 97.94 97 HIS A O 1
ATOM 780 N N . CYS A 1 98 ? 1.768 -4.590 -12.607 1.00 96.81 98 CYS A N 1
ATOM 781 C CA . CYS A 1 98 ? 2.932 -5.070 -11.878 1.00 96.81 98 CYS A CA 1
ATOM 782 C C . CYS A 1 98 ? 3.276 -6.499 -12.337 1.00 96.81 98 CYS A C 1
ATOM 784 O O . CYS A 1 98 ? 2.631 -7.463 -11.920 1.00 96.81 98 CYS A O 1
ATOM 786 N N . PRO A 1 99 ? 4.294 -6.674 -13.202 1.00 95.62 99 PRO A N 1
ATOM 787 C CA . PRO A 1 99 ? 4.647 -7.982 -13.747 1.00 95.62 99 PRO A CA 1
ATOM 788 C C . PRO A 1 99 ? 4.962 -9.013 -12.656 1.00 95.62 99 PRO A C 1
ATOM 790 O O . PRO A 1 99 ? 5.849 -8.803 -11.826 1.00 95.62 99 PRO A O 1
ATOM 793 N N . GLY A 1 100 ? 4.247 -10.138 -12.666 1.00 92.38 100 GLY A N 1
ATOM 794 C CA . GLY A 1 100 ? 4.420 -11.214 -11.686 1.00 92.38 100 GLY A CA 1
ATOM 795 C C . GLY A 1 100 ? 3.847 -10.913 -10.298 1.00 92.38 100 GLY A C 1
ATOM 796 O O . GLY A 1 100 ? 4.201 -11.618 -9.353 1.00 92.38 100 GLY A O 1
ATOM 797 N N . TYR A 1 101 ? 3.012 -9.874 -10.152 1.00 92.44 101 TYR A N 1
ATOM 798 C CA . TYR A 1 101 ? 2.280 -9.641 -8.909 1.00 92.44 101 TYR A CA 1
ATOM 799 C C . TYR A 1 101 ? 1.397 -10.865 -8.611 1.00 92.44 101 TYR A C 1
ATOM 801 O O . TYR A 1 101 ? 0.687 -11.332 -9.505 1.00 92.44 101 TYR A O 1
ATOM 809 N N . PRO A 1 102 ? 1.501 -11.460 -7.409 1.00 84.69 102 PRO A N 1
ATOM 810 C CA . PRO A 1 102 ? 0.795 -12.690 -7.107 1.00 84.69 102 PRO A CA 1
ATOM 811 C C . PRO A 1 102 ? -0.706 -12.429 -7.029 1.00 84.69 102 PRO A C 1
ATOM 813 O O . PRO A 1 102 ? -1.160 -11.581 -6.258 1.00 84.69 102 PRO A O 1
ATOM 816 N N . GLU A 1 103 ? -1.480 -13.241 -7.744 1.00 67.56 103 GLU A N 1
ATOM 817 C CA . GLU A 1 103 ? -2.895 -13.402 -7.441 1.00 67.56 103 GLU A CA 1
ATOM 818 C C . GLU A 1 103 ? -2.996 -13.997 -6.035 1.00 67.56 103 GLU A C 1
ATOM 820 O O . GLU A 1 103 ? -2.802 -15.192 -5.809 1.00 67.56 103 GLU A O 1
ATOM 825 N N . THR A 1 104 ? -3.226 -13.142 -5.043 1.00 61.81 104 THR A N 1
ATOM 826 C CA . THR A 1 104 ? -3.534 -13.610 -3.700 1.00 61.81 104 THR A CA 1
ATOM 827 C C . THR A 1 104 ? -4.963 -14.126 -3.714 1.00 61.81 104 THR A C 1
ATOM 829 O O . THR A 1 104 ? -5.924 -13.370 -3.568 1.00 61.81 104 THR A O 1
ATOM 832 N N . GLU A 1 105 ? -5.108 -15.440 -3.893 1.00 53.84 105 GLU A N 1
ATOM 833 C CA . GLU A 1 105 ? -6.337 -16.122 -3.517 1.00 53.84 105 GLU A CA 1
ATOM 834 C C . GLU A 1 105 ? -6.594 -15.810 -2.041 1.00 53.84 105 GLU A C 1
ATOM 836 O O . GLU A 1 105 ? -5.772 -16.080 -1.155 1.00 53.84 105 GLU A O 1
ATOM 841 N N . ARG A 1 106 ? -7.726 -15.155 -1.779 1.00 54.53 106 ARG A N 1
ATOM 842 C CA . ARG A 1 106 ? -8.194 -14.914 -0.425 1.00 54.53 106 ARG A CA 1
ATOM 843 C C . ARG A 1 106 ? -8.419 -16.283 0.193 1.00 54.53 106 ARG A C 1
ATOM 845 O O . ARG A 1 106 ? -9.408 -16.948 -0.089 1.00 54.53 106 ARG A O 1
ATOM 852 N N . ASN A 1 107 ? -7.512 -16.694 1.070 1.00 48.62 107 ASN A N 1
ATOM 853 C CA . ASN A 1 107 ? -7.898 -17.660 2.074 1.00 48.62 107 ASN A CA 1
ATOM 854 C C . ASN A 1 107 ? -8.995 -16.964 2.872 1.00 48.62 107 ASN A C 1
ATOM 856 O O . ASN A 1 107 ? -8.705 -16.021 3.613 1.00 48.62 107 ASN A O 1
ATOM 860 N N . ASP A 1 108 ? -10.237 -17.415 2.695 1.00 49.19 108 ASP A N 1
ATOM 861 C CA . ASP A 1 108 ? -11.412 -17.087 3.507 1.00 49.19 108 ASP A CA 1
ATOM 862 C C . ASP A 1 108 ? -11.233 -17.612 4.939 1.00 49.19 108 ASP A C 1
ATOM 864 O O . ASP A 1 108 ? -12.114 -18.234 5.529 1.00 49.19 108 ASP A O 1
ATOM 868 N N . GLY A 1 109 ? -10.043 -17.398 5.506 1.00 46.75 109 GLY A N 1
ATOM 869 C CA . GLY A 1 109 ? -9.739 -17.587 6.897 1.00 46.75 109 GLY A CA 1
ATOM 870 C C . GLY A 1 109 ? -10.698 -16.699 7.650 1.00 46.75 109 GLY A C 1
ATOM 871 O O . GLY A 1 109 ? -10.497 -15.491 7.750 1.00 46.75 109 GLY A O 1
ATOM 872 N N . THR A 1 110 ? -11.757 -17.339 8.125 1.00 46.00 110 THR A N 1
ATOM 873 C CA . THR A 1 110 ? -12.733 -16.882 9.095 1.00 46.00 110 THR A CA 1
ATOM 874 C C . THR A 1 110 ? -11.990 -16.432 10.348 1.00 46.00 110 THR A C 1
ATOM 876 O O . THR A 1 110 ? -11.974 -17.117 11.368 1.00 46.00 110 THR A O 1
ATOM 879 N N . GLN A 1 111 ? -11.315 -15.287 10.283 1.00 51.97 111 GLN A N 1
ATOM 880 C CA . GLN A 1 111 ? -11.165 -14.459 11.457 1.00 51.97 111 GLN A CA 1
ATOM 881 C C . GLN A 1 111 ? -12.596 -14.087 11.806 1.00 51.97 111 GLN A C 1
ATOM 883 O O . GLN A 1 111 ? -13.264 -13.444 10.995 1.00 51.97 111 GLN A O 1
ATOM 888 N N . GLU A 1 112 ? -13.081 -14.618 12.934 1.00 53.34 112 GLU A N 1
ATOM 889 C CA . GLU A 1 112 ? -14.325 -14.209 13.586 1.00 53.34 112 GLU A CA 1
ATOM 890 C C . GLU A 1 112 ? -14.588 -12.755 13.229 1.00 53.34 112 GLU A C 1
ATOM 892 O O . GLU A 1 112 ? -13.770 -11.893 13.559 1.00 53.34 112 GLU A O 1
ATOM 897 N N . MET A 1 113 ? -15.638 -12.520 12.437 1.00 57.12 113 MET A N 1
ATOM 898 C CA . MET A 1 113 ? -15.928 -11.206 11.888 1.00 57.12 113 MET A CA 1
ATOM 899 C C . MET A 1 113 ? -16.226 -10.281 13.061 1.00 57.12 113 MET A C 1
ATOM 901 O O . MET A 1 113 ? -17.370 -10.158 13.498 1.00 57.12 113 MET A O 1
ATOM 905 N N . ALA A 1 114 ? -15.176 -9.658 13.597 1.00 64.75 114 ALA A N 1
ATOM 906 C CA . ALA A 1 114 ? -15.298 -8.544 14.503 1.00 64.75 114 ALA A CA 1
ATOM 907 C C . ALA A 1 114 ? -16.252 -7.571 13.819 1.00 64.75 114 ALA A C 1
ATOM 909 O O . ALA A 1 114 ? -16.081 -7.274 12.631 1.00 64.75 114 ALA A O 1
ATOM 910 N N . GLN A 1 115 ? -17.288 -7.157 14.549 1.00 83.00 115 GLN A N 1
ATOM 911 C CA . GLN A 1 115 ? -18.280 -6.224 14.035 1.00 83.00 115 GLN A CA 1
ATOM 912 C C . GLN A 1 115 ? -17.566 -5.071 13.332 1.00 83.00 115 GLN A C 1
ATOM 914 O O . GLN A 1 115 ? -16.584 -4.531 13.849 1.00 83.00 115 GLN A O 1
ATOM 919 N N . GLU A 1 116 ? -18.035 -4.733 12.134 1.00 89.31 116 GLU A N 1
ATOM 920 C CA . GLU A 1 116 ? -17.461 -3.626 11.386 1.00 89.31 116 GLU A CA 1
ATOM 921 C C . GLU A 1 116 ? -17.673 -2.332 12.174 1.00 89.31 116 GLU A C 1
ATOM 923 O O . GLU A 1 116 ? -18.799 -1.922 12.461 1.00 89.31 116 GLU A O 1
ATOM 928 N N . VAL A 1 117 ? -16.571 -1.689 12.543 1.00 93.88 117 VAL A N 1
ATOM 929 C CA . VAL A 1 117 ? -16.565 -0.397 13.214 1.00 93.88 117 VAL A CA 1
ATOM 930 C C . VAL A 1 117 ? -16.272 0.642 12.145 1.00 93.88 117 VAL A C 1
ATOM 932 O O . VAL A 1 117 ? -15.124 0.836 11.749 1.00 93.88 117 VAL A O 1
ATOM 935 N N . GLN A 1 118 ? -17.311 1.346 11.693 1.00 94.44 118 GLN A N 1
ATOM 936 C CA . GLN A 1 118 ? -17.214 2.304 10.584 1.00 94.44 118 GLN A CA 1
ATOM 937 C C . GLN A 1 118 ? -16.054 3.299 10.747 1.00 94.44 118 GLN A C 1
ATOM 939 O O . GLN A 1 118 ? -15.354 3.592 9.783 1.00 94.44 118 GLN A O 1
ATOM 944 N N . ASN A 1 119 ? -15.808 3.793 11.964 1.00 95.94 119 ASN A N 1
ATOM 945 C CA . ASN A 1 119 ? -14.710 4.724 12.230 1.00 95.94 119 ASN A CA 1
ATOM 946 C C . ASN A 1 119 ? -13.321 4.111 11.965 1.00 95.94 119 ASN A C 1
ATOM 948 O O . ASN A 1 119 ? -12.426 4.810 11.502 1.00 95.94 119 ASN A O 1
ATOM 952 N N . ILE A 1 120 ? -13.146 2.808 12.213 1.00 95.94 120 ILE A N 1
ATOM 953 C CA . ILE A 1 120 ? -11.907 2.081 11.906 1.00 95.94 120 ILE A CA 1
ATOM 954 C C . ILE A 1 120 ? -11.739 1.958 10.390 1.00 95.94 120 ILE A C 1
ATOM 956 O O . ILE A 1 120 ? -10.668 2.270 9.871 1.00 95.94 120 ILE A O 1
ATOM 960 N N . CYS A 1 121 ? -12.804 1.591 9.668 1.00 96.94 121 CYS A N 1
ATOM 961 C CA . CYS A 1 121 ? -12.779 1.558 8.205 1.00 96.94 121 CYS A CA 1
ATOM 962 C C . CYS A 1 121 ? -12.453 2.928 7.595 1.00 96.94 121 CYS A C 1
ATOM 964 O O . CYS A 1 121 ? -11.637 3.014 6.678 1.00 96.94 121 CYS A O 1
ATOM 966 N N . LEU A 1 122 ? -13.064 4.003 8.105 1.00 97.88 122 LEU A N 1
ATOM 967 C CA . LEU A 1 122 ? -12.809 5.368 7.642 1.00 97.88 122 LEU A CA 1
ATOM 968 C C . LEU A 1 122 ? -11.372 5.809 7.939 1.00 97.88 122 LEU A C 1
ATOM 970 O O . LEU A 1 122 ? -10.727 6.376 7.061 1.00 97.88 122 LEU A O 1
ATOM 974 N N . ASN A 1 123 ? -10.847 5.502 9.129 1.00 97.69 123 ASN A N 1
ATOM 975 C CA . ASN A 1 123 ? -9.455 5.790 9.460 1.00 97.69 123 ASN A CA 1
ATOM 976 C C . ASN A 1 123 ? -8.505 5.091 8.481 1.00 97.69 123 ASN A C 1
ATOM 978 O O . ASN A 1 123 ? -7.677 5.744 7.852 1.00 97.69 123 ASN A O 1
ATOM 982 N N . GLN A 1 124 ? -8.686 3.786 8.274 1.00 97.62 124 GLN A N 1
ATOM 983 C CA . GLN A 1 124 ? -7.858 3.007 7.356 1.00 97.62 124 GLN A CA 1
ATOM 984 C C . GLN A 1 124 ? -7.946 3.527 5.913 1.00 97.62 124 GLN A C 1
ATOM 986 O O . GLN A 1 124 ? -6.925 3.695 5.250 1.00 97.62 124 GLN A O 1
ATOM 991 N N . THR A 1 125 ? -9.149 3.876 5.450 1.00 98.19 125 THR A N 1
ATOM 992 C CA . THR A 1 125 ? -9.366 4.495 4.130 1.00 98.19 125 THR A CA 1
ATOM 993 C C . THR A 1 125 ? -8.634 5.840 4.013 1.00 98.19 125 THR A C 1
ATOM 995 O O . THR A 1 125 ? -8.042 6.137 2.976 1.00 98.19 125 THR A O 1
ATOM 998 N N . SER A 1 126 ? -8.599 6.636 5.089 1.00 98.06 126 SER A N 1
ATOM 999 C CA . SER A 1 126 ? -7.841 7.894 5.142 1.00 98.06 126 SER A CA 1
ATOM 1000 C C . SER A 1 126 ? -6.330 7.665 5.059 1.00 98.06 126 SER A C 1
ATOM 1002 O O . SER A 1 126 ? -5.654 8.437 4.376 1.00 98.06 126 SER A O 1
ATOM 1004 N N . GLN A 1 127 ? -5.801 6.615 5.702 1.00 98.12 127 GLN A N 1
ATOM 1005 C CA . GLN A 1 127 ? -4.381 6.253 5.586 1.00 98.12 127 GLN A CA 1
ATOM 1006 C C . GLN A 1 127 ? -4.025 5.890 4.139 1.00 98.12 127 GLN A C 1
ATOM 1008 O O . GLN A 1 127 ? -3.036 6.389 3.604 1.00 98.12 127 GLN A O 1
ATOM 1013 N N . ILE A 1 128 ? -4.866 5.078 3.484 1.00 98.25 128 ILE A N 1
ATOM 1014 C CA . ILE A 1 128 ? -4.686 4.651 2.087 1.00 98.25 128 ILE A CA 1
ATOM 1015 C C . ILE A 1 128 ? -4.690 5.856 1.144 1.00 98.25 128 ILE A C 1
ATOM 1017 O O . ILE A 1 128 ? -3.793 5.989 0.314 1.00 98.25 128 ILE A O 1
ATOM 1021 N N . LEU A 1 129 ? -5.662 6.766 1.286 1.00 98.31 129 LEU A N 1
ATOM 1022 C CA . LEU A 1 129 ? -5.739 7.969 0.453 1.00 98.31 129 LEU A CA 1
ATOM 1023 C C . LEU A 1 129 ? -4.470 8.825 0.558 1.00 98.31 129 LEU A C 1
ATOM 1025 O O . LEU A 1 129 ? -3.974 9.325 -0.449 1.00 98.31 129 LEU A O 1
ATOM 1029 N N . ARG A 1 130 ? -3.922 8.991 1.763 1.00 97.56 130 ARG A N 1
ATOM 1030 C CA . ARG A 1 130 ? -2.698 9.776 1.950 1.00 97.56 130 ARG A CA 1
ATOM 1031 C C . ARG A 1 130 ? -1.455 9.071 1.416 1.00 97.56 130 ARG A C 1
ATOM 1033 O O . ARG A 1 130 ? -0.641 9.744 0.796 1.00 97.56 130 ARG A O 1
ATOM 1040 N N . LEU A 1 131 ? -1.350 7.746 1.535 1.00 98.38 131 LEU A N 1
ATOM 1041 C CA . LEU A 1 131 ? -0.274 6.984 0.886 1.00 98.38 131 LEU A CA 1
ATOM 1042 C C . LEU A 1 131 ? -0.302 7.134 -0.644 1.00 98.38 131 LEU A C 1
ATOM 1044 O O . LEU A 1 131 ? 0.750 7.230 -1.273 1.00 98.38 131 LEU A O 1
ATOM 1048 N N . TRP A 1 132 ? -1.489 7.221 -1.252 1.00 98.50 132 TRP A N 1
ATOM 1049 C CA . TRP A 1 132 ? -1.608 7.554 -2.673 1.00 98.50 132 TRP A CA 1
ATOM 1050 C C . TRP A 1 132 ? -1.136 8.977 -2.995 1.00 98.50 132 TRP A C 1
ATOM 1052 O O . TRP A 1 132 ? -0.506 9.190 -4.032 1.00 98.50 132 TRP A O 1
ATOM 1062 N N . TYR A 1 133 ? -1.391 9.961 -2.126 1.00 97.50 133 TYR A N 1
ATOM 1063 C CA . TYR A 1 133 ? -0.811 11.296 -2.303 1.00 97.50 133 TYR A CA 1
ATOM 1064 C C . TYR A 1 133 ? 0.714 11.278 -2.228 1.00 97.50 133 TYR A C 1
ATOM 1066 O O . TYR A 1 133 ? 1.354 11.978 -3.014 1.00 97.50 133 TYR A O 1
ATOM 1074 N N . SER A 1 134 ? 1.293 10.477 -1.336 1.00 97.94 134 SER A N 1
ATOM 1075 C CA . SER A 1 134 ? 2.740 10.277 -1.267 1.00 97.94 134 SER A CA 1
ATOM 1076 C C . SER A 1 134 ? 3.260 9.623 -2.547 1.00 97.94 134 SER A C 1
ATOM 1078 O O . SER A 1 134 ? 4.115 10.203 -3.203 1.00 97.94 134 SER A O 1
ATOM 1080 N N . PHE A 1 135 ? 2.644 8.530 -3.018 1.00 98.38 135 PHE A N 1
ATOM 1081 C CA . PHE A 1 135 ? 2.975 7.880 -4.299 1.00 98.38 135 PHE A CA 1
ATOM 1082 C C . PHE A 1 135 ? 3.015 8.861 -5.483 1.00 98.38 135 PHE A C 1
ATOM 1084 O O . PHE A 1 135 ? 3.904 8.793 -6.338 1.00 98.38 135 PHE A O 1
ATOM 1091 N N . MET A 1 136 ? 2.056 9.786 -5.542 1.00 98.00 136 MET A N 1
ATOM 1092 C CA . MET A 1 136 ? 1.989 10.799 -6.597 1.00 98.00 136 MET A CA 1
ATOM 1093 C C . MET A 1 136 ? 3.135 11.817 -6.534 1.00 98.00 136 MET A C 1
ATOM 1095 O O . MET A 1 136 ? 3.505 12.359 -7.573 1.00 98.00 136 MET A O 1
ATOM 1099 N N . GLN A 1 137 ? 3.700 12.057 -5.349 1.00 97.38 137 GLN A N 1
ATOM 1100 C CA . GLN A 1 137 ? 4.792 13.006 -5.107 1.00 97.38 137 GLN A CA 1
ATOM 1101 C C . GLN A 1 137 ? 6.178 12.347 -5.095 1.00 97.38 137 GLN A C 1
ATOM 1103 O O . GLN A 1 137 ? 7.178 13.029 -5.310 1.00 97.38 137 GLN A O 1
ATOM 1108 N N . SER A 1 138 ? 6.251 11.038 -4.858 1.00 96.00 138 SER A N 1
ATOM 1109 C CA . SER A 1 138 ? 7.511 10.306 -4.793 1.00 96.00 138 SER A CA 1
ATOM 1110 C C . SER A 1 138 ? 8.138 10.079 -6.178 1.00 96.00 138 SER A C 1
ATOM 1112 O O . SER A 1 138 ? 7.407 9.872 -7.160 1.00 96.00 138 SER A O 1
ATOM 1114 N N . PRO A 1 139 ? 9.482 10.050 -6.263 1.00 93.31 139 PRO A N 1
ATOM 1115 C CA . PRO A 1 139 ? 10.196 9.589 -7.450 1.00 93.31 139 PRO A CA 1
ATOM 1116 C C . 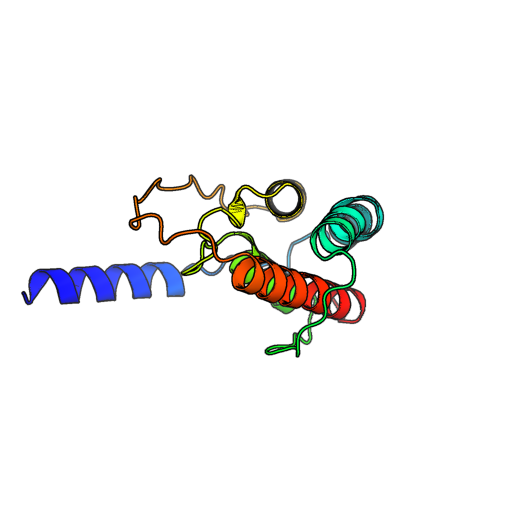PRO A 1 139 ? 9.928 8.104 -7.730 1.00 93.31 139 PRO A C 1
ATOM 1118 O O . PRO A 1 139 ? 9.572 7.342 -6.822 1.00 93.31 139 PRO A O 1
ATOM 1121 N N . GLU A 1 140 ? 10.088 7.725 -9.001 1.00 84.62 140 GLU A N 1
ATOM 1122 C CA . GLU A 1 140 ? 10.100 6.318 -9.434 1.00 84.62 140 GLU A CA 1
ATOM 1123 C C . GLU A 1 140 ? 11.305 5.564 -8.859 1.00 84.62 140 GLU A C 1
ATOM 1125 O O . GLU A 1 140 ? 12.414 6.150 -8.844 1.00 84.62 140 GLU A O 1
#